Protein AF-A0A2H0YK06-F1 (afdb_monomer_lite)

Foldseek 3Di:
DDDDDDDPPPPPPPPPPPDDDLVRLLVPDDWFAAPVSNCVRNNAFPDKDKDFQADPDDDDPSVQCVVQDPGRFIWIWGWHDDPWKIKIWIWGDRPPDDPNNTTTRDMDMDTPPDDD

pLDDT: mean 87.58, std 16.42, range [41.97, 98.69]

Radius of gyration: 21.79 Å; chains: 1; bounding box: 32×89×30 Å

Structure (mmCIF, N/CA/C/O backbone):
data_AF-A0A2H0YK06-F1
#
_entry.id   AF-A0A2H0YK06-F1
#
loop_
_atom_site.group_PDB
_atom_site.id
_atom_site.type_symbol
_atom_site.label_atom_id
_atom_site.label_alt_id
_atom_site.label_comp_id
_atom_site.label_asym_id
_atom_site.label_entity_id
_atom_site.label_seq_id
_atom_site.pdbx_PDB_ins_code
_atom_site.Cartn_x
_atom_site.Cartn_y
_atom_site.Cartn_z
_atom_site.occupancy
_atom_site.B_iso_or_equiv
_atom_site.auth_seq_id
_atom_site.auth_comp_id
_atom_site.auth_asym_id
_atom_site.auth_atom_id
_atom_site.pdbx_PDB_model_num
ATOM 1 N N . MET A 1 1 ? 17.471 -70.918 -8.842 1.00 41.97 1 MET A N 1
ATOM 2 C CA . MET A 1 1 ? 16.956 -69.947 -7.855 1.00 41.97 1 MET A CA 1
ATOM 3 C C . MET A 1 1 ? 17.571 -68.600 -8.211 1.00 41.97 1 MET A C 1
ATOM 5 O O . MET A 1 1 ? 18.771 -68.444 -8.052 1.00 41.97 1 MET A O 1
ATOM 9 N N . GLN A 1 2 ? 16.806 -67.704 -8.838 1.00 43.03 2 GLN A N 1
ATOM 10 C CA . GLN A 1 2 ? 17.307 -66.451 -9.416 1.00 43.03 2 GLN A CA 1
ATOM 11 C C . GLN A 1 2 ? 16.346 -65.342 -8.974 1.00 43.03 2 GLN A C 1
ATOM 13 O O . GLN A 1 2 ? 15.171 -65.367 -9.330 1.00 43.03 2 GLN A O 1
ATOM 18 N N . ILE A 1 3 ? 16.815 -64.455 -8.095 1.00 49.88 3 ILE A N 1
ATOM 19 C CA . ILE A 1 3 ? 16.018 -63.378 -7.497 1.00 49.88 3 ILE A CA 1
ATOM 20 C C . ILE A 1 3 ? 16.163 -62.152 -8.399 1.00 49.88 3 ILE A C 1
ATOM 22 O O . ILE A 1 3 ? 17.251 -61.595 -8.517 1.00 49.88 3 ILE A O 1
ATOM 26 N N . ILE A 1 4 ? 15.076 -61.755 -9.060 1.00 50.50 4 ILE A N 1
ATOM 27 C CA . ILE A 1 4 ? 15.008 -60.540 -9.877 1.00 50.50 4 ILE A CA 1
ATOM 28 C C . ILE A 1 4 ? 14.538 -59.407 -8.956 1.00 50.50 4 ILE A C 1
ATOM 30 O O . ILE A 1 4 ? 13.381 -59.389 -8.541 1.00 50.50 4 ILE A O 1
ATOM 34 N N . MET A 1 5 ? 15.435 -58.484 -8.596 1.00 47.09 5 MET A N 1
ATOM 35 C CA . MET A 1 5 ? 15.068 -57.240 -7.904 1.00 47.09 5 MET A CA 1
ATOM 36 C C . MET A 1 5 ? 14.461 -56.251 -8.912 1.00 47.09 5 MET A C 1
ATOM 38 O O . MET A 1 5 ? 15.107 -55.964 -9.923 1.00 47.09 5 MET A O 1
ATOM 42 N N . PRO A 1 6 ? 13.269 -55.681 -8.662 1.00 54.22 6 PRO A N 1
ATOM 43 C CA . PRO A 1 6 ? 12.764 -54.581 -9.468 1.00 54.22 6 PRO A CA 1
ATOM 44 C C . PRO A 1 6 ? 13.478 -53.283 -9.069 1.00 54.22 6 PRO A C 1
ATOM 46 O O . PRO A 1 6 ? 13.385 -52.819 -7.932 1.00 54.22 6 PRO A O 1
ATOM 49 N N . VAL A 1 7 ? 14.200 -52.692 -10.020 1.00 57.88 7 VAL A N 1
ATOM 50 C CA . VAL A 1 7 ? 14.750 -51.337 -9.907 1.00 57.88 7 VAL A CA 1
ATOM 51 C C . VAL A 1 7 ? 13.580 -50.355 -9.982 1.00 57.88 7 VAL A C 1
ATOM 53 O O . VAL A 1 7 ? 13.000 -50.146 -11.046 1.00 57.88 7 VAL A O 1
ATOM 56 N N . PHE A 1 8 ? 13.213 -49.764 -8.846 1.00 50.44 8 PHE A N 1
ATOM 57 C CA . PHE A 1 8 ? 12.279 -48.642 -8.801 1.00 50.44 8 PHE A CA 1
ATOM 58 C C . PHE A 1 8 ? 12.976 -47.393 -9.346 1.00 50.44 8 PHE A C 1
ATOM 60 O O . PHE A 1 8 ? 13.774 -46.753 -8.661 1.00 50.44 8 PHE A O 1
ATOM 67 N N . VAL A 1 9 ? 12.676 -47.047 -10.596 1.00 55.47 9 VAL A N 1
ATOM 68 C CA . VAL A 1 9 ? 13.045 -45.756 -11.182 1.00 55.47 9 VAL A CA 1
ATOM 69 C C . VAL A 1 9 ? 12.132 -44.699 -10.564 1.00 55.47 9 VAL A C 1
ATOM 71 O O . VAL A 1 9 ? 10.971 -44.557 -10.946 1.00 55.47 9 VAL A O 1
ATOM 74 N N . VAL A 1 10 ? 12.639 -43.976 -9.565 1.00 53.91 10 VAL A N 1
ATOM 75 C CA . VAL A 1 10 ? 11.960 -42.802 -9.007 1.00 53.91 10 VAL A CA 1
ATOM 76 C C . VAL A 1 10 ? 12.061 -41.687 -10.044 1.00 53.91 10 VAL A C 1
ATOM 78 O O . VAL A 1 10 ? 13.088 -41.025 -10.179 1.00 53.91 10 VAL A O 1
ATOM 81 N N . SER A 1 11 ? 10.998 -41.529 -10.828 1.00 51.22 11 SER A N 1
ATOM 82 C CA . SER A 1 11 ? 10.872 -40.462 -11.814 1.00 51.22 11 SER A CA 1
ATOM 83 C C . SER A 1 11 ? 10.733 -39.126 -11.081 1.00 51.22 11 SER A C 1
ATOM 85 O O . SER A 1 11 ? 9.682 -38.819 -10.521 1.00 51.22 11 SER A O 1
ATOM 87 N N . LEU A 1 12 ? 11.813 -38.343 -11.056 1.00 48.91 12 LEU A N 1
ATOM 88 C CA . LEU A 1 12 ? 11.843 -36.977 -10.538 1.00 48.91 12 LEU A CA 1
ATOM 89 C C . LEU A 1 12 ? 11.014 -36.085 -11.478 1.00 48.91 12 LEU A C 1
ATOM 91 O O . LEU A 1 12 ? 11.514 -35.556 -12.469 1.00 48.91 12 LEU A O 1
ATOM 95 N N . SER A 1 13 ? 9.719 -35.942 -11.214 1.00 49.75 13 SER A N 1
ATOM 96 C CA . SER A 1 13 ? 8.903 -34.933 -11.883 1.00 49.75 13 SER A CA 1
ATOM 97 C C . SER A 1 13 ? 9.337 -33.553 -11.387 1.00 49.75 13 SER A C 1
ATOM 99 O O . SER A 1 13 ? 8.918 -33.115 -10.315 1.00 49.75 13 SER A O 1
ATOM 101 N N . LEU A 1 14 ? 10.192 -32.874 -12.161 1.00 51.78 14 LEU A N 1
ATOM 102 C CA . LEU A 1 14 ? 10.388 -31.430 -12.061 1.00 51.78 14 LEU A CA 1
ATOM 103 C C . LEU A 1 14 ? 9.037 -30.765 -12.348 1.00 51.78 14 LEU A C 1
ATOM 105 O O . LEU A 1 14 ? 8.650 -30.576 -13.500 1.00 51.78 14 LEU A O 1
ATOM 109 N N . ALA A 1 15 ? 8.297 -30.427 -11.297 1.00 54.47 15 ALA A N 1
ATOM 110 C CA . ALA A 1 15 ? 7.208 -29.479 -11.418 1.00 54.47 15 ALA A CA 1
ATOM 111 C C . ALA A 1 15 ? 7.843 -28.112 -11.703 1.00 54.47 15 ALA A C 1
ATOM 113 O O . ALA A 1 15 ? 8.392 -27.478 -10.803 1.00 54.47 15 ALA A O 1
ATOM 114 N N . CYS A 1 16 ? 7.804 -27.668 -12.960 1.00 45.72 16 CYS A N 1
ATOM 115 C CA . CYS A 1 16 ? 8.046 -26.272 -13.305 1.00 45.72 16 CYS A CA 1
ATOM 116 C C . CYS A 1 16 ? 6.941 -25.433 -12.651 1.00 45.72 16 CYS A C 1
ATOM 118 O O . CYS A 1 16 ? 5.901 -25.181 -13.255 1.00 45.72 16 CYS A O 1
ATOM 120 N N . ALA A 1 17 ? 7.132 -25.042 -11.392 1.00 56.81 17 ALA A N 1
ATOM 121 C CA . ALA A 1 17 ? 6.306 -24.028 -10.765 1.00 56.81 17 ALA A CA 1
ATOM 122 C C . ALA A 1 17 ? 6.502 -22.739 -11.571 1.00 56.81 17 ALA A C 1
ATOM 124 O O . ALA A 1 17 ? 7.599 -22.185 -11.601 1.00 56.81 17 ALA A O 1
ATOM 125 N N . SER A 1 18 ? 5.472 -22.296 -12.291 1.00 57.31 18 SER A N 1
ATOM 126 C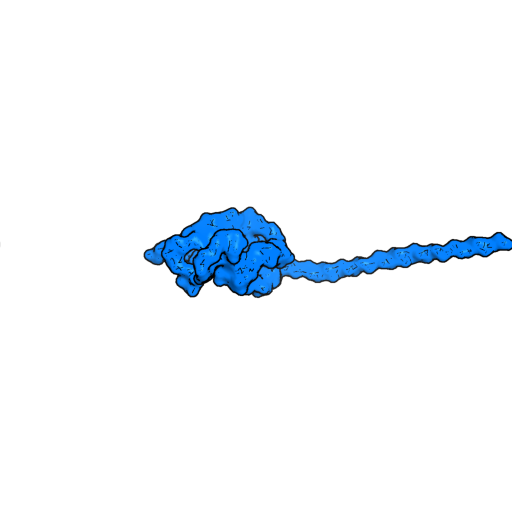 CA . SER A 1 18 ? 5.504 -21.015 -12.991 1.00 57.31 18 SER A CA 1
ATOM 127 C C . SER A 1 18 ? 5.646 -19.903 -11.953 1.00 57.31 18 SER A C 1
ATOM 129 O O . SER A 1 18 ? 4.686 -19.566 -11.260 1.00 57.31 18 SER A O 1
ATOM 131 N N . THR A 1 19 ? 6.853 -19.361 -11.804 1.00 67.94 19 THR A N 1
ATOM 132 C CA . THR A 1 19 ? 7.119 -18.243 -10.899 1.00 67.94 19 THR A CA 1
ATOM 133 C C . THR A 1 19 ? 6.410 -17.006 -11.444 1.00 67.94 19 THR A C 1
ATOM 135 O O . THR A 1 19 ? 6.760 -16.510 -12.513 1.00 67.94 19 THR A O 1
ATOM 138 N N . ARG A 1 20 ? 5.379 -16.524 -10.744 1.00 78.00 20 ARG A N 1
ATOM 139 C CA . ARG A 1 20 ? 4.746 -15.236 -11.063 1.00 78.00 20 ARG A CA 1
ATOM 140 C C . ARG A 1 20 ? 5.705 -14.093 -10.749 1.00 78.00 20 ARG A C 1
ATOM 142 O O . ARG A 1 20 ? 6.461 -14.178 -9.780 1.00 78.00 20 ARG A O 1
ATOM 149 N N . THR A 1 21 ? 5.647 -13.021 -11.535 1.00 89.25 21 THR A N 1
ATOM 150 C CA . THR A 1 21 ? 6.392 -11.790 -11.230 1.00 89.25 21 THR A CA 1
ATOM 151 C C . THR A 1 21 ? 5.765 -11.055 -10.044 1.00 89.25 21 THR A C 1
ATOM 153 O O . THR A 1 21 ? 4.592 -11.261 -9.711 1.00 89.25 21 THR A O 1
ATOM 156 N N . LEU A 1 22 ? 6.535 -10.165 -9.411 1.00 92.44 22 LEU A N 1
ATOM 157 C CA . LEU A 1 22 ? 6.037 -9.340 -8.309 1.00 92.44 22 LEU A CA 1
ATOM 158 C C . LEU A 1 22 ? 4.856 -8.464 -8.751 1.00 92.44 22 LEU A C 1
ATOM 160 O O . LEU A 1 22 ? 3.865 -8.378 -8.037 1.00 92.44 22 LEU A O 1
ATOM 164 N N . GLU A 1 23 ? 4.911 -7.906 -9.961 1.00 94.25 23 GLU A N 1
ATOM 165 C CA . GLU A 1 23 ? 3.821 -7.136 -10.571 1.00 94.25 23 GLU A CA 1
ATOM 166 C C . GLU A 1 23 ? 2.523 -7.951 -10.723 1.00 94.25 23 GLU A C 1
ATOM 168 O O . GLU A 1 23 ? 1.430 -7.479 -10.394 1.00 94.25 23 GLU A O 1
ATOM 173 N N . GLN A 1 24 ? 2.627 -9.201 -11.187 1.00 95.00 24 GLN A N 1
ATOM 174 C CA . GLN A 1 24 ? 1.476 -10.100 -11.333 1.00 95.00 24 GLN A CA 1
ATOM 175 C C . GLN A 1 24 ? 0.870 -10.450 -9.970 1.00 95.00 24 GLN A C 1
ATOM 177 O O . GLN A 1 24 ? -0.353 -10.446 -9.801 1.00 95.00 24 GLN A O 1
ATOM 182 N N . ASN A 1 25 ? 1.723 -10.722 -8.981 1.00 96.50 25 ASN A N 1
ATOM 183 C CA . ASN A 1 25 ? 1.296 -10.960 -7.607 1.00 96.50 25 ASN A CA 1
ATOM 184 C C . ASN A 1 25 ? 0.630 -9.713 -7.014 1.00 96.50 25 ASN A C 1
ATOM 186 O O . ASN A 1 25 ? -0.475 -9.817 -6.479 1.00 96.50 25 ASN A O 1
ATOM 190 N N . PHE A 1 26 ? 1.222 -8.533 -7.202 1.00 97.19 26 PHE A N 1
ATOM 191 C CA . PHE A 1 26 ? 0.677 -7.260 -6.742 1.00 97.19 26 PHE A CA 1
ATOM 192 C C . PHE A 1 26 ? -0.696 -6.993 -7.351 1.00 97.19 26 PHE A C 1
ATOM 194 O O . PHE A 1 26 ? -1.645 -6.649 -6.645 1.00 97.19 26 PHE A O 1
ATOM 201 N N . SER A 1 27 ? -0.838 -7.220 -8.655 1.00 96.88 27 SER A N 1
ATOM 202 C CA . SER A 1 27 ? -2.098 -7.085 -9.388 1.00 96.88 27 SER A CA 1
ATOM 203 C C . SER A 1 27 ? -3.221 -7.944 -8.800 1.00 96.88 27 SER A C 1
ATOM 205 O O . SER A 1 27 ? -4.359 -7.483 -8.734 1.00 96.88 27 SER A O 1
ATOM 207 N N . SER A 1 28 ? -2.901 -9.130 -8.270 1.00 97.38 28 SER A N 1
ATOM 208 C CA . SER A 1 28 ? -3.875 -10.042 -7.649 1.00 97.38 28 SER A CA 1
ATOM 209 C C . SER A 1 28 ? -4.377 -9.621 -6.258 1.00 97.38 28 SER A C 1
ATOM 211 O O . SER A 1 28 ? -5.351 -10.187 -5.763 1.00 97.38 28 SER A O 1
ATOM 213 N N . ILE A 1 29 ? -3.746 -8.626 -5.626 1.00 98.00 29 ILE A N 1
ATOM 214 C CA . ILE A 1 29 ? -4.117 -8.148 -4.287 1.00 98.00 29 ILE A CA 1
ATOM 215 C C . ILE A 1 29 ? -5.430 -7.377 -4.331 1.00 98.00 29 ILE A C 1
ATOM 217 O O . ILE A 1 29 ? -5.617 -6.507 -5.186 1.00 98.00 29 ILE A O 1
ATOM 221 N N . GLN A 1 30 ? -6.302 -7.653 -3.365 1.00 97.56 30 GLN A N 1
ATOM 222 C CA . GLN A 1 30 ? -7.611 -7.022 -3.230 1.00 97.56 30 GLN A CA 1
ATOM 223 C C . GLN A 1 30 ? -7.782 -6.414 -1.836 1.00 97.56 30 GLN A C 1
ATOM 225 O O . GLN A 1 30 ? -7.211 -6.898 -0.853 1.00 97.56 30 GLN A O 1
ATOM 230 N N . THR A 1 31 ? -8.610 -5.373 -1.751 1.00 96.69 31 THR A N 1
ATOM 231 C CA . THR A 1 31 ? -9.104 -4.824 -0.483 1.00 96.69 31 THR A CA 1
ATOM 232 C C . THR A 1 31 ? -9.735 -5.934 0.365 1.00 96.69 31 THR A C 1
ATOM 234 O O . THR A 1 31 ? -10.370 -6.849 -0.155 1.00 96.69 31 THR A O 1
ATOM 237 N N . GLY A 1 32 ? -9.531 -5.883 1.681 1.00 96.75 32 GLY A N 1
ATOM 238 C CA . GLY A 1 32 ? -10.025 -6.883 2.631 1.00 96.75 32 GLY A CA 1
ATOM 239 C C . GLY A 1 32 ? -9.086 -8.074 2.862 1.00 96.75 32 GLY A C 1
ATOM 240 O O . GLY A 1 32 ? -9.291 -8.830 3.812 1.00 96.75 32 GLY A O 1
ATOM 241 N N . MET A 1 33 ? -8.021 -8.240 2.069 1.00 98.00 33 MET A N 1
ATOM 242 C CA . MET A 1 33 ? -7.034 -9.299 2.309 1.00 98.00 33 MET A CA 1
ATOM 243 C C . MET A 1 33 ? -6.275 -9.098 3.630 1.00 98.00 33 MET A C 1
ATOM 245 O O . MET A 1 33 ? -5.994 -7.977 4.056 1.00 98.00 33 MET A O 1
ATOM 249 N N . SER A 1 34 ? -5.928 -10.204 4.293 1.00 97.62 34 SER A N 1
ATOM 250 C CA . SER A 1 34 ? -5.134 -10.189 5.526 1.00 97.62 34 SER A CA 1
ATOM 251 C C . SER A 1 34 ? -3.637 -10.055 5.238 1.00 97.62 34 SER A C 1
ATOM 253 O O . SER A 1 34 ? -3.160 -10.430 4.167 1.00 97.62 34 SER A O 1
ATOM 255 N N . ARG A 1 35 ? -2.861 -9.627 6.239 1.00 98.00 35 ARG A N 1
ATOM 256 C CA . ARG A 1 35 ? -1.386 -9.648 6.199 1.00 98.00 35 ARG A CA 1
ATOM 257 C C . ARG A 1 35 ? -0.819 -11.026 5.838 1.00 98.00 35 ARG A C 1
ATOM 259 O O . ARG A 1 35 ? 0.195 -11.113 5.153 1.00 98.00 35 ARG A O 1
ATOM 266 N N . GLN A 1 36 ? -1.463 -12.104 6.290 1.00 98.00 36 GLN A N 1
ATOM 267 C CA . GLN A 1 36 ? -1.042 -13.470 5.969 1.00 98.00 36 GLN A CA 1
ATOM 268 C C . GLN A 1 36 ? -1.267 -13.793 4.488 1.00 98.00 36 GLN A C 1
ATOM 270 O O . GLN A 1 36 ? -0.373 -14.351 3.857 1.00 98.00 36 GLN A O 1
ATOM 275 N N . ASN A 1 37 ? -2.405 -13.379 3.920 1.00 98.25 37 ASN A N 1
ATOM 276 C CA . ASN A 1 37 ? -2.664 -13.526 2.487 1.00 98.25 37 ASN A CA 1
ATOM 277 C C . ASN A 1 37 ? -1.621 -12.754 1.673 1.00 98.25 37 ASN A C 1
ATOM 279 O O . ASN A 1 37 ? -1.054 -13.301 0.732 1.00 98.25 37 ASN A O 1
ATOM 283 N N . ILE A 1 38 ? -1.301 -11.520 2.079 1.00 98.25 38 ILE A N 1
ATOM 284 C CA . ILE A 1 38 ? -0.285 -10.715 1.391 1.00 98.25 38 ILE A CA 1
ATOM 285 C C . ILE A 1 38 ? 1.095 -11.365 1.490 1.00 98.25 38 ILE A C 1
ATOM 287 O O . ILE A 1 38 ? 1.753 -11.513 0.468 1.00 98.25 38 ILE A O 1
ATOM 291 N N . LYS A 1 39 ? 1.503 -11.866 2.662 1.00 97.94 39 LYS A N 1
ATOM 292 C CA . LYS A 1 39 ? 2.760 -12.624 2.802 1.00 97.94 39 LYS A CA 1
ATOM 293 C C . LYS A 1 39 ? 2.799 -13.879 1.931 1.00 97.94 39 LYS A C 1
ATOM 295 O O . LYS A 1 39 ? 3.852 -14.206 1.398 1.00 97.94 39 LYS A O 1
ATOM 300 N N . SER A 1 40 ? 1.674 -14.574 1.772 1.00 97.19 40 SER A N 1
ATOM 301 C CA . SER A 1 40 ? 1.585 -15.757 0.908 1.00 97.19 40 SER A CA 1
ATOM 302 C C . SER A 1 40 ? 1.708 -15.425 -0.582 1.00 97.19 40 SER A C 1
ATOM 304 O O . SER A 1 40 ? 2.132 -16.287 -1.344 1.00 97.19 40 SER A O 1
ATOM 306 N N . ILE A 1 41 ? 1.294 -14.227 -1.001 1.00 96.94 41 ILE A N 1
ATOM 307 C CA . ILE A 1 41 ? 1.272 -13.803 -2.410 1.00 96.94 41 ILE A CA 1
ATOM 308 C C . ILE A 1 41 ? 2.562 -13.064 -2.784 1.00 96.94 41 ILE A C 1
ATOM 310 O O . ILE A 1 41 ? 3.164 -13.340 -3.814 1.00 96.94 41 ILE A O 1
ATOM 314 N N . MET A 1 42 ? 2.977 -12.120 -1.942 1.00 96.44 42 MET A N 1
ATOM 315 C CA . MET A 1 42 ? 4.070 -11.178 -2.195 1.00 96.44 42 MET A CA 1
ATOM 316 C C . MET A 1 42 ? 5.369 -11.556 -1.481 1.00 96.44 42 MET A C 1
ATOM 318 O O . MET A 1 42 ? 6.417 -10.992 -1.771 1.00 96.44 42 MET A O 1
ATOM 322 N N . GLY A 1 43 ? 5.318 -12.484 -0.524 1.00 96.62 43 GLY A N 1
ATOM 323 C CA . GLY A 1 43 ? 6.443 -12.761 0.360 1.00 96.62 43 GLY A CA 1
ATOM 324 C C . GLY A 1 43 ? 6.607 -11.707 1.459 1.00 96.62 43 GLY A C 1
ATOM 325 O O . GLY A 1 43 ? 5.675 -10.980 1.829 1.00 96.62 43 GLY A O 1
ATOM 326 N N . LYS A 1 44 ? 7.810 -11.658 2.035 1.00 96.75 44 LYS A N 1
ATOM 327 C CA . LYS A 1 44 ? 8.157 -10.700 3.090 1.00 96.75 44 LYS A CA 1
ATOM 328 C C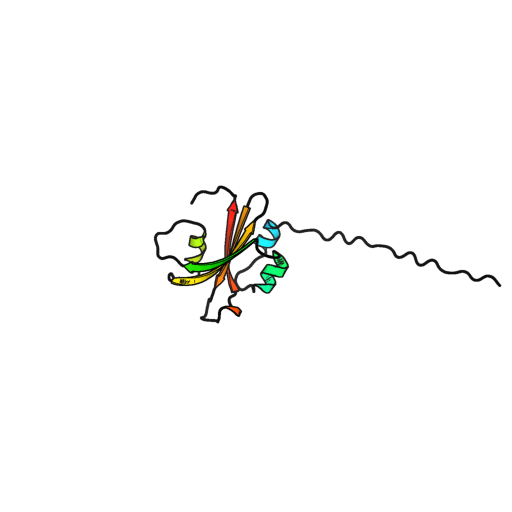 . LYS A 1 44 ? 8.370 -9.311 2.466 1.00 96.75 44 LYS A C 1
ATOM 330 O O . LYS A 1 44 ? 9.133 -9.239 1.511 1.00 96.75 44 LYS A O 1
ATOM 335 N N . PRO A 1 45 ? 7.765 -8.243 3.014 1.00 98.00 45 PRO A N 1
ATOM 336 C CA . PRO A 1 45 ? 8.036 -6.892 2.542 1.00 98.00 45 PRO A CA 1
ATOM 337 C C . PRO A 1 45 ? 9.457 -6.452 2.903 1.00 98.00 45 PRO A C 1
ATOM 339 O O . PRO A 1 45 ? 10.017 -6.846 3.933 1.00 98.00 45 PRO A O 1
ATOM 342 N N . GLU A 1 46 ? 10.006 -5.580 2.076 1.00 98.06 46 GLU A N 1
ATOM 343 C CA . GLU A 1 46 ? 11.288 -4.916 2.255 1.00 98.06 46 GLU A CA 1
ATOM 344 C C . GLU A 1 46 ? 11.208 -3.915 3.405 1.00 98.06 46 GLU A C 1
ATOM 346 O O . GLU A 1 46 ? 12.162 -3.773 4.173 1.00 98.06 46 GLU A O 1
ATOM 351 N N . ARG A 1 47 ? 10.054 -3.253 3.553 1.00 98.06 47 ARG A N 1
ATOM 352 C CA . ARG A 1 47 ? 9.763 -2.348 4.665 1.00 98.06 47 ARG A CA 1
ATOM 353 C C . ARG A 1 47 ? 8.316 -2.483 5.125 1.00 98.06 47 ARG A C 1
ATOM 355 O O . ARG A 1 47 ? 7.423 -2.681 4.306 1.00 98.06 47 ARG A O 1
ATOM 362 N N . ALA A 1 48 ? 8.103 -2.371 6.431 1.00 98.00 48 ALA A N 1
ATOM 363 C CA . ALA A 1 48 ? 6.786 -2.311 7.043 1.00 98.00 48 ALA A CA 1
ATOM 364 C C . ALA A 1 48 ? 6.792 -1.220 8.119 1.00 98.00 48 ALA A C 1
ATOM 366 O O . ALA A 1 48 ? 7.471 -1.384 9.132 1.00 98.00 48 ALA A O 1
ATOM 367 N N . ASP A 1 49 ? 6.048 -0.140 7.894 1.00 97.31 49 ASP A N 1
ATOM 368 C CA . ASP A 1 49 ? 6.005 1.027 8.778 1.00 97.31 49 ASP A CA 1
ATOM 369 C C . ASP A 1 49 ? 4.571 1.338 9.211 1.00 97.31 49 ASP A C 1
ATOM 371 O O . ASP A 1 49 ? 3.610 1.076 8.490 1.00 97.31 49 ASP A O 1
ATOM 375 N N . ALA A 1 50 ? 4.420 1.930 10.393 1.00 96.56 50 ALA A N 1
ATOM 376 C CA . ALA A 1 50 ? 3.157 2.522 10.817 1.00 96.56 50 ALA A CA 1
ATOM 377 C C . ALA A 1 50 ? 3.111 4.003 10.422 1.00 96.56 50 ALA A C 1
ATOM 379 O O . ALA A 1 50 ? 4.124 4.702 10.477 1.00 96.56 50 ALA A O 1
ATOM 380 N N . GLY A 1 51 ? 1.924 4.492 10.077 1.00 95.25 51 GLY A N 1
ATOM 381 C CA . GLY A 1 51 ? 1.697 5.878 9.693 1.00 95.25 51 GLY A CA 1
ATOM 382 C C . GLY A 1 51 ? 0.323 6.385 10.113 1.00 95.25 51 GLY A C 1
ATOM 383 O O . GLY A 1 51 ? -0.497 5.655 10.675 1.00 95.25 51 GLY A O 1
ATOM 384 N N . VAL A 1 52 ? 0.085 7.665 9.842 1.00 95.50 52 VAL A N 1
ATOM 385 C CA . VAL A 1 52 ? -1.196 8.343 10.063 1.00 95.50 52 VAL A CA 1
ATOM 386 C C . VAL A 1 52 ? -1.553 9.090 8.788 1.00 95.50 52 VAL A C 1
ATOM 388 O O . VAL A 1 52 ? -0.690 9.751 8.213 1.00 95.50 52 VAL A O 1
ATOM 391 N N . VAL A 1 53 ? -2.805 8.982 8.337 1.00 94.50 53 VAL A N 1
ATOM 392 C CA . VAL A 1 53 ? -3.271 9.666 7.124 1.00 94.50 53 VAL A CA 1
ATOM 393 C C . VAL A 1 53 ? -3.106 11.179 7.315 1.00 94.50 53 VAL A C 1
ATOM 395 O O . VAL A 1 53 ? -3.713 11.733 8.241 1.00 94.50 53 VAL A O 1
ATOM 398 N N . PRO A 1 54 ? -2.302 11.858 6.480 1.00 91.00 54 PRO A N 1
ATOM 399 C CA . PRO A 1 54 ? -2.057 13.285 6.632 1.00 91.00 54 PRO A CA 1
ATOM 400 C C . PRO A 1 54 ? -3.313 14.118 6.341 1.00 91.00 54 PRO A C 1
ATOM 402 O O . PRO A 1 54 ? -4.240 13.691 5.651 1.00 91.00 54 PRO A O 1
ATOM 405 N N . GLN A 1 55 ? -3.339 15.333 6.888 1.00 90.31 55 GLN A N 1
ATOM 406 C CA . GLN A 1 55 ? -4.324 16.346 6.513 1.00 90.31 55 GLN A CA 1
ATOM 407 C C . GLN A 1 55 ? -3.935 16.945 5.158 1.00 90.31 55 GLN A C 1
ATOM 409 O O . GLN A 1 55 ? -2.754 17.157 4.891 1.00 90.31 55 GLN A O 1
ATOM 414 N N . SER A 1 56 ? -4.917 17.243 4.309 1.00 81.12 56 SER A N 1
ATOM 415 C CA . SER A 1 56 ? -4.671 17.962 3.057 1.00 81.12 56 SER A CA 1
ATOM 416 C C . SER A 1 56 ? -4.214 19.412 3.319 1.00 81.12 56 SER A C 1
ATOM 418 O O . 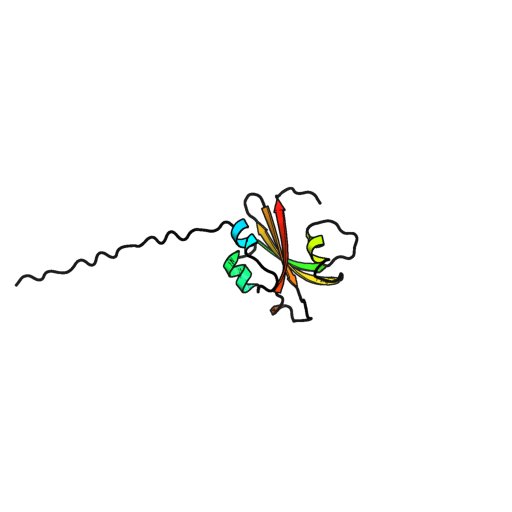SER A 1 56 ? -4.680 20.025 4.282 1.00 81.12 56 SER A O 1
ATOM 420 N N . PRO A 1 57 ? -3.374 20.002 2.445 1.00 85.88 57 PRO A N 1
ATOM 421 C CA . PRO A 1 57 ? -2.794 19.397 1.246 1.00 85.88 57 PRO A CA 1
ATOM 422 C C . PRO A 1 57 ? -1.541 18.568 1.561 1.00 85.88 57 PRO A C 1
ATOM 424 O O . PRO A 1 57 ? -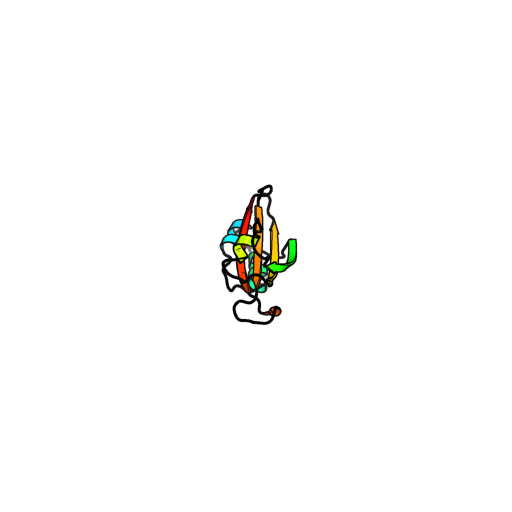0.706 18.955 2.373 1.00 85.88 57 PRO A O 1
ATOM 427 N N . PHE A 1 58 ? -1.388 17.451 0.860 1.00 87.06 58 PHE A N 1
ATOM 428 C CA . PHE A 1 58 ? -0.146 16.690 0.779 1.00 87.06 58 PHE A CA 1
ATOM 429 C C . PHE A 1 58 ? -0.079 16.040 -0.606 1.00 87.06 58 PHE A C 1
ATOM 431 O O . PHE A 1 58 ? -1.119 15.862 -1.238 1.00 87.06 58 PHE A O 1
ATOM 438 N N . PHE A 1 59 ? 1.126 15.708 -1.061 1.00 87.88 59 PHE A N 1
ATOM 439 C CA . PHE A 1 59 ? 1.367 15.157 -2.393 1.00 87.88 59 PHE A CA 1
ATOM 440 C C . PHE A 1 59 ? 2.169 13.864 -2.273 1.00 87.88 59 PHE A C 1
ATOM 442 O O . PHE A 1 59 ? 3.111 13.794 -1.478 1.00 87.88 59 PHE A O 1
ATOM 449 N N . GLY A 1 60 ? 1.776 12.835 -3.024 1.00 91.75 60 GLY A N 1
ATOM 450 C CA . GLY A 1 60 ? 2.491 11.563 -3.079 1.00 91.75 60 GLY A CA 1
ATOM 451 C C . GLY A 1 60 ? 1.599 10.323 -3.046 1.00 91.75 60 GLY A C 1
ATOM 452 O O . GLY A 1 60 ? 0.374 10.414 -2.993 1.00 91.75 60 GLY A O 1
ATOM 453 N N . PRO A 1 61 ? 2.206 9.121 -3.017 1.00 92.31 61 PRO A N 1
ATOM 454 C CA . PRO A 1 61 ? 1.477 7.852 -3.095 1.00 92.31 61 PRO A CA 1
ATOM 455 C C . PRO A 1 61 ? 0.361 7.688 -2.054 1.00 92.31 61 PRO A C 1
ATOM 457 O O . PRO A 1 61 ? -0.655 7.045 -2.314 1.00 92.31 61 PRO A O 1
ATOM 460 N N . GLN A 1 62 ? 0.534 8.300 -0.882 1.00 92.75 62 GLN A N 1
ATOM 461 C CA . GLN A 1 62 ? -0.429 8.265 0.218 1.00 92.75 62 GLN A CA 1
ATOM 462 C C . GLN A 1 62 ? -1.757 8.963 -0.119 1.00 92.75 62 GLN A C 1
ATOM 464 O O . GLN A 1 62 ? -2.728 8.779 0.608 1.00 92.75 62 GLN A O 1
ATOM 469 N N . GLU A 1 63 ? -1.857 9.720 -1.219 1.00 92.06 63 GLU A N 1
ATOM 470 C CA . GLU A 1 63 ? -3.124 10.316 -1.669 1.00 92.06 63 GLU A CA 1
ATOM 471 C C . GLU A 1 63 ? -4.170 9.235 -1.968 1.00 92.06 63 GLU A C 1
ATOM 473 O O . GLU A 1 63 ? -5.364 9.442 -1.746 1.00 92.06 63 GLU A O 1
ATOM 478 N N . ALA A 1 64 ? -3.723 8.030 -2.349 1.00 92.06 64 ALA A N 1
ATOM 479 C CA . ALA A 1 64 ? -4.580 6.860 -2.519 1.00 92.06 64 ALA A CA 1
ATOM 480 C C . ALA A 1 64 ? -5.340 6.465 -1.236 1.00 92.06 64 ALA A C 1
ATOM 482 O O . ALA A 1 64 ? -6.369 5.794 -1.326 1.00 92.06 64 ALA A O 1
ATOM 483 N N . LEU A 1 65 ? -4.870 6.878 -0.050 1.00 92.81 65 LEU A N 1
ATOM 484 C CA . LEU A 1 65 ? -5.537 6.618 1.229 1.00 92.81 65 LEU A CA 1
ATOM 485 C C . LEU A 1 65 ? -6.759 7.509 1.454 1.00 92.81 65 LEU A C 1
ATOM 487 O O . LEU A 1 65 ? -7.672 7.084 2.157 1.00 92.81 65 LEU A O 1
ATOM 491 N N . LEU A 1 66 ? -6.816 8.710 0.867 1.00 89.88 66 LEU A N 1
ATOM 492 C CA . LEU A 1 66 ? -7.862 9.697 1.179 1.00 89.88 66 LEU A CA 1
ATOM 493 C C . LEU A 1 66 ? -9.265 9.279 0.736 1.00 89.88 66 LEU A C 1
ATOM 495 O O . LEU A 1 66 ? -10.254 9.779 1.268 1.00 89.88 66 LEU A O 1
ATOM 499 N N . SER A 1 67 ? -9.365 8.368 -0.231 1.00 86.44 67 SER A N 1
ATOM 500 C CA . SER A 1 67 ? -10.646 7.819 -0.679 1.00 86.44 67 SER A CA 1
ATOM 501 C C . SER A 1 67 ? -11.167 6.692 0.220 1.00 86.44 67 SER A C 1
ATOM 503 O O . SER A 1 67 ? -12.321 6.293 0.074 1.00 86.44 67 SER A O 1
ATOM 505 N N . VAL A 1 68 ? -10.342 6.181 1.146 1.00 92.56 68 VAL A N 1
ATOM 506 C CA . VAL A 1 68 ? -10.649 4.974 1.936 1.00 92.56 68 VAL A CA 1
ATOM 507 C C . VAL A 1 68 ? -10.569 5.215 3.442 1.00 92.56 68 VAL A C 1
ATOM 509 O O . VAL A 1 68 ? -11.388 4.691 4.194 1.00 92.56 68 VAL A O 1
ATOM 512 N N . LEU A 1 69 ? -9.610 6.020 3.898 1.00 92.94 69 LEU A N 1
ATOM 513 C CA . LEU A 1 69 ? -9.396 6.351 5.301 1.00 92.94 69 LEU A CA 1
ATOM 514 C C . LEU A 1 69 ? -9.551 7.853 5.533 1.00 92.94 69 LEU A C 1
ATOM 516 O O . LEU A 1 69 ? -9.150 8.687 4.723 1.00 92.94 69 LEU A O 1
ATOM 520 N N . LYS A 1 70 ? -10.117 8.202 6.689 1.00 92.38 70 LYS A N 1
ATOM 521 C CA . LYS A 1 70 ? -10.240 9.600 7.112 1.00 92.38 70 LYS A CA 1
ATOM 522 C C . LYS A 1 70 ? -8.863 10.161 7.496 1.00 92.38 70 LYS A C 1
ATOM 524 O O . LYS A 1 70 ? -8.070 9.427 8.091 1.00 92.38 70 LYS A O 1
ATOM 529 N N . PRO A 1 71 ? -8.596 11.457 7.259 1.00 93.12 71 PRO A N 1
ATOM 530 C CA . PRO A 1 71 ? -7.425 12.127 7.818 1.00 93.12 71 PRO A CA 1
ATOM 531 C C . PRO A 1 71 ? -7.302 11.903 9.332 1.00 93.12 71 PRO A C 1
ATOM 533 O O . PRO A 1 71 ? -8.296 11.962 10.058 1.00 93.12 71 PRO A O 1
ATOM 536 N N . GLY A 1 72 ? -6.087 11.632 9.808 1.00 93.69 72 GLY A N 1
ATOM 537 C CA . GLY A 1 72 ? -5.805 11.276 11.202 1.00 93.69 72 GLY A CA 1
ATOM 538 C C . GLY A 1 72 ? -5.994 9.793 11.549 1.00 93.69 72 GLY A C 1
ATOM 539 O O . GLY A 1 72 ? -5.620 9.389 12.647 1.00 93.69 72 GLY A O 1
ATOM 540 N N . ALA A 1 73 ? -6.535 8.967 10.648 1.00 94.81 73 ALA A N 1
ATOM 541 C CA . ALA A 1 73 ? -6.598 7.524 10.864 1.00 94.81 73 ALA A CA 1
ATOM 542 C C . ALA A 1 73 ? -5.199 6.894 10.783 1.00 94.81 73 ALA A C 1
ATOM 544 O O . ALA A 1 73 ? -4.405 7.241 9.909 1.00 94.81 73 ALA A O 1
ATOM 545 N N . SER A 1 74 ? -4.906 5.945 11.668 1.00 96.56 74 SER A N 1
ATOM 546 C CA . SER A 1 74 ? -3.670 5.165 11.606 1.00 96.56 74 SER A CA 1
ATOM 547 C C . SER A 1 74 ? -3.735 4.095 10.515 1.00 96.56 74 SER A C 1
ATOM 549 O O . SER A 1 74 ? -4.795 3.526 10.247 1.00 96.56 74 SER A O 1
ATOM 551 N N . PHE A 1 75 ? -2.583 3.786 9.930 1.00 97.38 75 PHE A N 1
ATOM 552 C CA . PHE A 1 75 ? -2.409 2.701 8.970 1.00 97.38 75 PHE A CA 1
ATOM 553 C C . PHE A 1 75 ? -1.050 2.017 9.156 1.00 97.38 75 PHE A C 1
ATOM 555 O O . PHE A 1 75 ? -0.157 2.528 9.830 1.00 97.38 75 PHE A O 1
ATOM 562 N N . GLU A 1 76 ? -0.891 0.855 8.537 1.00 98.38 76 GLU A N 1
ATOM 563 C CA . GLU A 1 76 ? 0.391 0.183 8.332 1.00 98.38 76 GLU A CA 1
ATOM 564 C C . GLU A 1 76 ? 0.668 0.105 6.832 1.00 98.38 76 GLU A C 1
ATOM 566 O O . GLU A 1 76 ? -0.206 -0.283 6.062 1.00 98.38 76 GLU A O 1
ATOM 571 N N . GLU A 1 77 ? 1.864 0.484 6.409 1.00 98.50 77 GLU A N 1
ATOM 572 C CA . GLU A 1 77 ? 2.322 0.466 5.024 1.00 98.50 77 GLU A CA 1
ATOM 573 C C . GLU A 1 77 ? 3.355 -0.638 4.851 1.00 98.50 77 GLU A C 1
ATOM 575 O O . GLU A 1 77 ? 4.355 -0.681 5.566 1.00 98.50 77 GLU A O 1
ATOM 580 N N . TRP A 1 78 ? 3.121 -1.532 3.897 1.00 98.69 78 TRP A N 1
ATOM 581 C CA . TRP A 1 78 ? 4.117 -2.490 3.435 1.00 98.69 78 TRP A CA 1
ATOM 582 C C . TRP A 1 78 ? 4.625 -2.082 2.065 1.00 98.69 78 TRP A C 1
ATOM 584 O O . TRP A 1 78 ? 3.834 -1.890 1.139 1.00 98.69 78 TRP A O 1
ATOM 594 N N . GLN A 1 79 ? 5.945 -2.018 1.941 1.00 98.56 79 GLN A N 1
ATOM 595 C CA . GLN A 1 79 ? 6.633 -1.700 0.703 1.00 98.56 79 GLN A CA 1
ATOM 596 C C . GLN A 1 79 ? 7.285 -2.950 0.118 1.00 98.56 79 GLN A C 1
ATOM 598 O O . GLN A 1 79 ? 8.008 -3.662 0.819 1.00 98.56 79 GLN A O 1
ATOM 603 N N . TYR A 1 80 ? 7.071 -3.138 -1.182 1.00 98.19 80 TYR A N 1
ATOM 604 C CA . TYR A 1 80 ? 7.726 -4.140 -2.010 1.00 98.19 80 TYR A CA 1
ATOM 605 C C . TYR A 1 80 ? 8.464 -3.498 -3.179 1.00 98.19 80 TYR A C 1
ATOM 607 O O . TYR A 1 80 ? 8.014 -2.473 -3.697 1.00 98.19 80 TYR A O 1
ATOM 615 N N . ILE A 1 81 ? 9.593 -4.072 -3.597 1.00 96.25 81 ILE A N 1
ATOM 616 C CA . ILE A 1 81 ? 10.441 -3.491 -4.641 1.00 96.25 81 ILE A CA 1
ATOM 617 C C . ILE A 1 81 ? 10.861 -4.577 -5.641 1.00 96.25 81 ILE A C 1
ATOM 619 O O . ILE A 1 81 ? 11.438 -5.590 -5.264 1.00 96.25 81 ILE A O 1
ATOM 623 N N . ASP A 1 82 ? 10.645 -4.343 -6.936 1.00 93.62 82 ASP A N 1
ATOM 624 C CA . ASP A 1 82 ? 11.318 -5.109 -7.999 1.00 93.62 82 ASP A CA 1
ATOM 625 C C . ASP A 1 82 ? 12.325 -4.229 -8.748 1.00 93.62 82 ASP A C 1
ATOM 627 O O . ASP A 1 82 ? 12.666 -3.142 -8.286 1.00 93.62 82 ASP A O 1
ATOM 631 N N . GLU A 1 83 ? 12.876 -4.689 -9.872 1.00 90.69 83 GLU A N 1
ATOM 632 C CA . GLU A 1 83 ? 13.890 -3.939 -10.621 1.00 90.69 83 GLU A CA 1
ATOM 633 C C . GLU A 1 83 ? 13.410 -2.531 -11.010 1.00 90.69 83 GLU A C 1
ATOM 635 O O . GLU A 1 83 ? 14.172 -1.573 -10.845 1.00 90.69 83 GLU A O 1
ATOM 640 N N . GLY A 1 84 ? 12.143 -2.381 -11.409 1.00 93.94 84 GLY A N 1
ATOM 641 C CA . GLY A 1 84 ? 11.605 -1.146 -11.983 1.00 93.94 84 GLY A CA 1
ATOM 642 C C . GLY A 1 84 ? 10.608 -0.392 -11.107 1.00 93.94 84 GLY A C 1
ATOM 643 O O . GLY A 1 84 ? 10.464 0.817 -11.277 1.00 93.94 84 GLY A O 1
ATOM 644 N N . ASN A 1 85 ? 9.950 -1.056 -10.159 1.00 97.44 85 ASN A N 1
ATOM 645 C CA . ASN A 1 85 ? 8.774 -0.526 -9.474 1.00 97.44 85 ASN A CA 1
ATOM 646 C C . ASN A 1 85 ? 8.886 -0.586 -7.950 1.00 97.44 85 ASN A C 1
ATOM 648 O O . ASN A 1 85 ? 9.607 -1.402 -7.369 1.00 97.44 85 ASN A O 1
ATOM 652 N N . ILE A 1 86 ? 8.121 0.295 -7.311 1.00 97.75 86 ILE A N 1
ATOM 653 C CA . ILE A 1 86 ? 7.807 0.276 -5.888 1.00 97.75 86 ILE A CA 1
ATOM 654 C C . ILE A 1 86 ? 6.309 0.015 -5.757 1.00 97.75 86 ILE A C 1
ATOM 656 O O . ILE A 1 86 ? 5.494 0.663 -6.415 1.00 97.75 86 ILE A O 1
ATOM 660 N N . TYR A 1 87 ? 5.951 -0.923 -4.886 1.00 98.25 87 TYR A N 1
ATOM 661 C CA . TYR A 1 87 ? 4.571 -1.267 -4.574 1.00 98.25 87 TYR A CA 1
ATOM 662 C C . TYR A 1 87 ? 4.297 -1.012 -3.100 1.00 98.25 87 TYR A C 1
ATOM 664 O O . TYR A 1 87 ? 5.011 -1.511 -2.234 1.00 98.25 87 TYR A O 1
ATOM 672 N N . LEU A 1 88 ? 3.232 -0.271 -2.826 1.00 98.38 88 LEU A N 1
ATOM 673 C CA . LEU A 1 88 ? 2.749 0.043 -1.493 1.00 98.38 88 LEU A CA 1
ATOM 674 C C . LEU A 1 88 ? 1.410 -0.649 -1.270 1.00 98.38 88 LEU A C 1
ATOM 676 O O . LEU A 1 88 ? 0.513 -0.610 -2.118 1.00 98.38 88 LEU A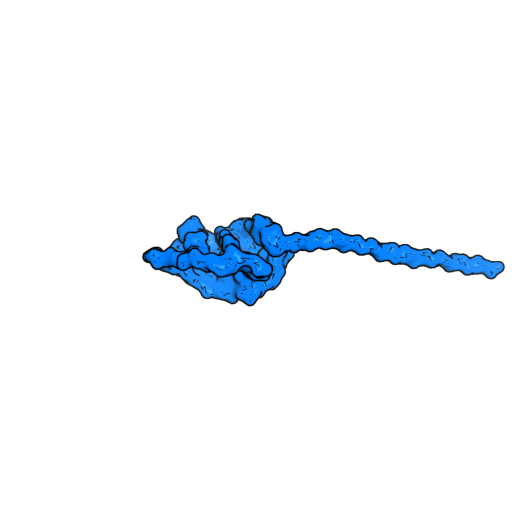 O 1
ATOM 680 N N . ILE A 1 89 ? 1.278 -1.293 -0.120 1.00 98.56 89 ILE A N 1
ATOM 681 C CA . ILE A 1 89 ? 0.038 -1.908 0.339 1.00 98.56 89 ILE A CA 1
ATOM 682 C C . ILE A 1 89 ? -0.238 -1.363 1.724 1.00 98.56 89 ILE A C 1
ATOM 684 O O . ILE A 1 89 ? 0.585 -1.517 2.625 1.00 98.56 89 ILE A O 1
ATOM 688 N N . TRP A 1 90 ? -1.413 -0.774 1.903 1.00 98.44 90 TRP A N 1
ATOM 689 C CA . TRP A 1 90 ? -1.802 -0.225 3.189 1.00 98.44 90 TRP A CA 1
ATOM 690 C C . TRP A 1 90 ? -2.835 -1.100 3.870 1.00 98.44 90 TRP A C 1
ATOM 692 O O . TRP A 1 90 ? -3.822 -1.516 3.257 1.00 98.44 90 TRP A O 1
ATOM 702 N N . PHE A 1 91 ? -2.621 -1.332 5.158 1.00 98.44 91 PHE A N 1
ATOM 703 C CA . PHE A 1 91 ? -3.548 -1.987 6.061 1.00 98.44 91 PHE A CA 1
ATOM 704 C C . PHE A 1 91 ? -4.114 -0.954 7.024 1.00 98.44 91 PHE A C 1
ATOM 706 O O . PHE A 1 91 ? -3.376 -0.142 7.577 1.00 98.44 91 PHE A O 1
ATOM 713 N N . GLY A 1 92 ? -5.416 -1.002 7.256 1.00 97.31 92 GLY A N 1
ATOM 714 C CA . GLY A 1 92 ? -6.080 -0.080 8.165 1.00 97.31 92 GLY A CA 1
ATOM 715 C C . GLY A 1 92 ? -7.352 -0.674 8.740 1.00 97.31 92 GLY A C 1
ATOM 716 O O . GLY A 1 92 ? -7.752 -1.786 8.383 1.00 97.31 92 GLY A O 1
ATOM 717 N N . SER A 1 93 ? -7.963 0.096 9.636 1.00 93.62 93 SER A N 1
ATOM 718 C CA . SER A 1 93 ? -9.275 -0.200 10.196 1.00 93.62 93 SER A CA 1
ATOM 719 C C . SER A 1 93 ? -10.364 0.374 9.294 1.00 93.62 93 SER A C 1
ATOM 721 O O . SER A 1 93 ? -10.381 1.583 9.062 1.00 93.62 93 SER A O 1
ATOM 723 N N . ILE A 1 94 ? -11.278 -0.460 8.801 1.00 79.69 94 ILE A N 1
ATOM 724 C CA . ILE A 1 94 ? -12.444 0.021 8.037 1.00 79.69 94 ILE A CA 1
ATOM 725 C C . ILE A 1 94 ? -13.633 0.265 8.974 1.00 79.69 94 ILE A C 1
ATOM 727 O O . ILE A 1 94 ? -14.442 1.160 8.738 1.00 79.69 94 ILE A O 1
ATOM 731 N N . SER A 1 95 ? -13.760 -0.530 10.038 1.00 85.88 95 SER A N 1
ATOM 732 C CA . SER A 1 95 ? -14.933 -0.568 10.923 1.00 85.88 95 SER A CA 1
ATOM 733 C C . SER A 1 95 ? -14.582 -0.471 12.413 1.00 85.88 95 SER A C 1
ATOM 735 O O . SER A 1 95 ? -15.405 -0.810 13.260 1.00 85.88 95 SER A O 1
ATOM 7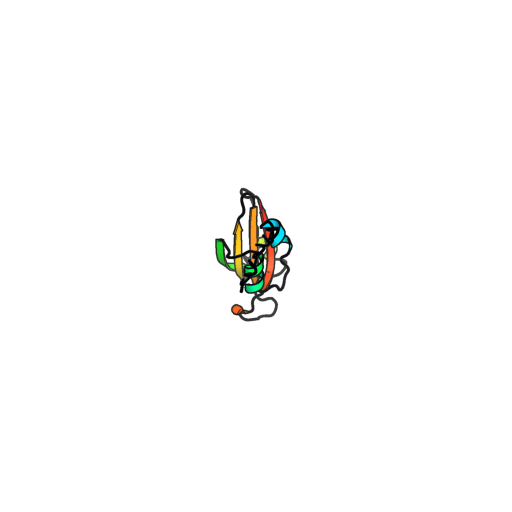37 N N . GLY A 1 96 ? -13.383 0.008 12.758 1.00 87.62 96 GLY A N 1
ATOM 738 C CA . GLY A 1 96 ? -12.937 0.160 14.148 1.00 87.62 96 GLY A CA 1
ATOM 739 C C . GLY A 1 96 ? -12.322 -1.106 14.752 1.00 87.62 96 GLY A C 1
ATOM 740 O O . GLY A 1 96 ? -12.146 -1.186 15.965 1.00 87.62 96 GLY A O 1
ATOM 741 N N . GLU A 1 97 ? -11.994 -2.104 13.932 1.00 93.12 97 GLU A N 1
ATOM 742 C CA . GLU A 1 97 ? -11.318 -3.321 14.366 1.00 93.12 97 GLU A CA 1
ATOM 743 C C . GLU A 1 97 ? -9.895 -3.048 14.901 1.00 93.12 97 GLU A C 1
ATOM 745 O O . GLU A 1 97 ? -9.228 -2.105 14.446 1.00 93.12 97 GLU A O 1
ATOM 750 N N . PRO A 1 98 ? -9.401 -3.879 15.841 1.00 95.12 98 PRO A N 1
ATOM 751 C CA . PRO A 1 98 ? -8.059 -3.728 16.392 1.00 95.12 98 PRO A CA 1
ATOM 752 C C . PRO A 1 98 ? -6.976 -4.052 15.348 1.00 95.12 98 PRO A C 1
ATOM 754 O O . PRO A 1 98 ? -7.240 -4.699 14.329 1.00 95.12 98 PRO A O 1
ATOM 757 N N . GLN A 1 99 ? -5.747 -3.588 15.588 1.00 94.88 99 GLN A N 1
ATOM 758 C CA . GLN A 1 99 ? -4.668 -3.567 14.591 1.00 94.88 99 GLN A CA 1
ATOM 759 C C . GLN A 1 99 ? -4.320 -4.944 14.015 1.00 94.88 99 GLN A C 1
ATOM 761 O O . GLN A 1 99 ? -4.072 -5.072 12.812 1.00 94.88 99 GLN A O 1
ATOM 766 N N . GLU A 1 100 ? -4.345 -5.996 14.828 1.00 95.38 100 GLU A N 1
ATOM 767 C CA . GLU A 1 100 ? -4.134 -7.383 14.407 1.00 95.38 100 GLU A CA 1
ATOM 768 C C . GLU A 1 100 ? -5.142 -7.840 13.340 1.00 95.38 100 GLU A C 1
ATOM 770 O O . GLU A 1 100 ? -4.832 -8.684 12.493 1.00 95.38 100 GLU A O 1
ATOM 775 N N . ASN A 1 101 ? -6.320 -7.215 13.319 1.00 96.44 101 ASN A N 1
ATOM 776 C CA . ASN A 1 101 ? -7.402 -7.502 12.392 1.00 96.44 101 ASN A CA 1
ATOM 777 C C . ASN A 1 101 ? -7.458 -6.563 11.190 1.00 96.44 101 ASN A C 1
ATOM 779 O O . ASN A 1 101 ? -8.238 -6.843 10.281 1.00 96.44 101 ASN A O 1
ATOM 783 N N . TRP A 1 102 ? -6.603 -5.538 11.119 1.00 97.81 102 TRP A N 1
ATOM 784 C CA . TRP A 1 102 ? -6.528 -4.677 9.938 1.00 97.81 102 TRP A CA 1
ATOM 785 C C . TRP A 1 102 ? -6.318 -5.496 8.664 1.00 97.81 102 TRP A C 1
ATOM 787 O O . TRP A 1 102 ? -5.640 -6.537 8.634 1.00 97.81 102 TRP A O 1
ATOM 797 N N . ARG A 1 103 ? -6.955 -5.018 7.602 1.00 97.75 103 ARG A N 1
ATOM 798 C CA . ARG A 1 103 ? -6.956 -5.623 6.272 1.00 97.75 103 ARG A CA 1
ATOM 799 C C . ARG A 1 103 ? -6.482 -4.603 5.256 1.00 97.75 103 ARG A C 1
ATOM 801 O O . ARG A 1 103 ? -6.425 -3.415 5.559 1.00 97.75 103 ARG A O 1
ATOM 808 N N . VAL A 1 104 ? -6.135 -5.075 4.060 1.00 98.19 104 VAL A N 1
ATOM 809 C CA . VAL A 1 104 ? -5.785 -4.188 2.948 1.00 98.19 104 VAL A CA 1
ATOM 810 C C . VAL A 1 104 ? -6.926 -3.203 2.730 1.00 98.19 104 VAL A C 1
ATOM 812 O O . VAL A 1 104 ? -8.052 -3.622 2.471 1.00 98.19 104 VAL A O 1
ATOM 815 N N . VAL A 1 105 ? -6.629 -1.912 2.826 1.00 97.69 105 VAL A N 1
ATOM 816 C CA . VAL A 1 105 ? -7.581 -0.837 2.527 1.00 97.69 105 VAL A CA 1
ATOM 817 C C . VAL A 1 105 ? -7.411 -0.367 1.088 1.00 97.69 105 VAL A C 1
ATOM 819 O O . VAL A 1 105 ? -8.391 -0.214 0.365 1.00 97.69 105 VAL A O 1
ATOM 822 N N . THR A 1 106 ? -6.164 -0.230 0.639 1.00 97.44 106 THR A N 1
ATOM 823 C CA . THR A 1 106 ? -5.816 0.145 -0.731 1.00 97.44 106 THR A CA 1
ATOM 824 C C . THR A 1 106 ? -4.378 -0.267 -1.051 1.00 97.44 106 THR A C 1
ATOM 826 O O . THR A 1 106 ? -3.637 -0.732 -0.179 1.00 97.44 106 THR A O 1
ATOM 829 N N . LYS A 1 107 ? -3.989 -0.121 -2.316 1.00 97.62 107 LYS A N 1
ATOM 830 C CA . LYS A 1 107 ? -2.639 -0.388 -2.816 1.00 97.62 107 LYS A CA 1
ATOM 831 C C . LYS A 1 107 ? -2.285 0.611 -3.913 1.00 97.62 107 LYS A C 1
ATOM 833 O O . LYS A 1 107 ? -3.170 1.070 -4.632 1.00 97.62 107 LYS A O 1
ATOM 838 N N . PHE A 1 108 ? -1.003 0.904 -4.079 1.00 97.25 108 PHE A N 1
ATOM 839 C CA . PHE A 1 108 ? -0.512 1.790 -5.131 1.00 97.25 108 PHE A CA 1
ATOM 840 C C . PHE A 1 108 ? 0.859 1.325 -5.615 1.00 97.25 108 PHE A C 1
ATOM 842 O O . PHE A 1 108 ? 1.688 0.909 -4.813 1.00 97.25 108 PHE A O 1
ATOM 849 N N . GLY A 1 109 ? 1.091 1.365 -6.923 1.00 96.69 109 GLY A N 1
ATOM 850 C CA . GLY A 1 109 ? 2.363 0.984 -7.532 1.00 96.69 109 GLY A CA 1
ATOM 851 C C . GLY A 1 109 ? 2.863 2.093 -8.443 1.00 96.69 109 GLY A C 1
ATOM 852 O O . GLY A 1 109 ? 2.059 2.738 -9.115 1.00 96.69 109 GLY A O 1
ATOM 853 N N . TYR A 1 110 ? 4.171 2.325 -8.458 1.00 96.56 110 TYR A N 1
ATOM 854 C CA . TYR A 1 110 ? 4.790 3.361 -9.282 1.00 96.56 110 TYR A CA 1
ATOM 855 C C . TYR A 1 110 ? 6.227 2.992 -9.675 1.00 96.56 110 TYR A C 1
ATOM 857 O O . TYR A 1 110 ? 6.895 2.257 -8.941 1.00 96.56 110 TYR A O 1
ATOM 865 N N . PRO A 1 111 ? 6.732 3.507 -10.810 1.00 96.38 111 PRO A N 1
ATOM 866 C CA . PRO A 1 111 ? 8.108 3.267 -11.218 1.00 96.38 111 PRO A CA 1
ATOM 867 C C . PRO A 1 111 ? 9.089 3.982 -10.286 1.00 96.38 111 PRO A C 1
ATOM 869 O O . PRO A 1 111 ? 8.837 5.087 -9.796 1.00 96.38 111 PRO A O 1
ATOM 872 N N . LYS A 1 112 ? 10.259 3.382 -10.075 1.00 95.00 112 LYS A N 1
ATOM 873 C CA . LYS A 1 112 ? 11.359 4.041 -9.366 1.00 95.00 112 LYS A CA 1
ATOM 874 C C . LYS A 1 112 ? 11.741 5.339 -10.075 1.00 95.00 112 LYS A C 1
ATOM 876 O O . LYS A 1 112 ? 11.830 5.390 -11.298 1.00 95.00 112 LYS A O 1
ATOM 881 N N . GLY A 1 113 ? 12.003 6.380 -9.291 1.00 93.19 113 GLY A N 1
ATOM 882 C CA . GLY A 1 113 ? 12.335 7.706 -9.816 1.00 93.19 113 GLY A CA 1
ATOM 883 C C . GLY A 1 113 ? 11.123 8.554 -10.211 1.00 93.19 113 GLY A C 1
ATOM 884 O O . GLY A 1 113 ? 11.322 9.665 -10.694 1.00 93.19 113 GLY A O 1
ATOM 885 N N . ALA A 1 114 ? 9.891 8.078 -9.989 1.00 92.88 114 ALA A N 1
ATOM 886 C CA . ALA A 1 114 ? 8.714 8.939 -10.059 1.00 92.88 114 ALA A CA 1
ATOM 887 C C . ALA A 1 114 ? 8.851 10.130 -9.091 1.00 92.88 114 ALA A C 1
ATOM 889 O O . ALA A 1 114 ? 9.329 9.974 -7.964 1.00 92.88 114 ALA A O 1
ATOM 890 N N . VAL A 1 115 ? 8.423 11.307 -9.549 1.00 88.31 115 VAL A N 1
ATOM 891 C CA . VAL A 1 115 ? 8.399 12.557 -8.779 1.00 88.31 115 VAL A CA 1
ATOM 892 C C . VAL A 1 115 ? 6.939 12.921 -8.531 1.00 88.31 115 VAL A C 1
ATOM 894 O O . VAL A 1 115 ? 6.141 12.885 -9.469 1.00 88.31 115 VAL A O 1
ATOM 897 N N . PHE A 1 116 ? 6.617 13.244 -7.280 1.00 81.56 116 PHE A N 1
ATOM 898 C CA . PHE A 1 116 ? 5.283 13.615 -6.810 1.00 81.56 116 PHE A CA 1
ATOM 899 C C . PHE A 1 116 ? 5.310 15.015 -6.203 1.00 81.56 116 PHE A C 1
ATOM 901 O O . PHE A 1 116 ? 6.358 15.363 -5.608 1.00 81.56 116 PHE A O 1
#

Secondary structure (DSSP, 8-state):
---------------------HHHHHHT--TT-BHHHHHHHH-S-SEEEEEEPPPSS--SGGGGGTTTS-TT-EEEEEEEE-SSEEEEEEEE-SSS--GGG-EEEEEEEEETT---

Sequence (116 aa):
MQIIMPVFVVSLSLACASTRTLEQNFSSIQTGMSRQNIKSIMGKPERADAGVVPQSPFFGPQEALLSVLKPGASFEEWQYIDEGNIYLIWFGSISGEPQENWRVVTKFGYPKGAVF